Protein AF-A0A150NFI0-F1 (afdb_monomer)

Solvent-accessible surface area (backbone atoms only — not comparable to full-atom values): 6912 Å² total; per-residue (Å²): 137,87,83,83,70,82,80,81,78,63,56,75,45,81,35,67,55,60,69,66,49,45,48,46,46,34,72,56,67,63,37,32,83,74,49,78,54,94,52,36,38,34,26,24,48,96,85,73,50,79,54,38,33,39,33,53,43,55,68,95,82,47,75,85,78,81,77,83,57,93,73,84,75,87,85,81,86,72,89,57,48,66,56,53,53,55,38,55,76,73,47,92,83,72,94,53,83,46,81,57,99,82,40,70,51,110

Organism: Streptococcus mitis (NCBI:txid28037)

Structure (mmCIF, N/CA/C/O backbone):
data_AF-A0A150NFI0-F1
#
_entry.id   AF-A0A150NFI0-F1
#
loop_
_atom_site.group_PDB
_atom_site.id
_atom_site.type_symbol
_atom_site.label_atom_id
_atom_site.label_alt_id
_atom_site.label_comp_id
_atom_site.label_asym_id
_atom_site.label_entity_id
_atom_site.label_seq_id
_atom_site.pdbx_PDB_ins_code
_atom_site.Cartn_x
_atom_site.Cartn_y
_atom_site.Cartn_z
_atom_site.occupancy
_atom_site.B_iso_or_equiv
_atom_site.auth_seq_id
_atom_site.auth_comp_id
_atom_site.auth_asym_id
_atom_site.auth_atom_id
_atom_site.pdbx_PDB_model_num
ATOM 1 N N . MET A 1 1 ? 13.250 -15.610 31.076 1.00 37.28 1 MET A N 1
ATOM 2 C CA . MET A 1 1 ? 13.337 -14.445 30.168 1.00 37.28 1 MET A CA 1
ATOM 3 C C . MET A 1 1 ? 12.131 -14.483 29.250 1.00 37.28 1 MET A C 1
ATOM 5 O O . MET A 1 1 ? 11.966 -15.466 28.545 1.00 37.28 1 MET A O 1
ATOM 9 N N . ASN A 1 2 ? 11.249 -13.489 29.342 1.00 44.25 2 ASN A N 1
ATOM 10 C CA . ASN A 1 2 ? 9.988 -13.454 28.604 1.00 44.25 2 ASN A CA 1
ATOM 11 C C . ASN A 1 2 ? 10.226 -12.717 27.276 1.00 44.25 2 ASN A C 1
ATOM 13 O O . ASN A 1 2 ? 10.366 -11.496 27.268 1.00 44.25 2 ASN A O 1
ATOM 17 N N . VAL A 1 3 ? 10.366 -13.450 26.171 1.00 46.69 3 VAL A N 1
ATOM 18 C CA . VAL A 1 3 ? 10.648 -12.872 24.847 1.00 46.69 3 VAL A CA 1
ATOM 19 C C . VAL A 1 3 ? 9.321 -12.565 24.149 1.00 46.69 3 VAL A C 1
ATOM 21 O O . VAL A 1 3 ? 8.944 -13.221 23.188 1.00 46.69 3 VAL A O 1
ATOM 24 N N . ASN A 1 4 ? 8.599 -11.546 24.624 1.00 52.28 4 ASN A N 1
ATOM 25 C CA . ASN A 1 4 ? 7.555 -10.894 23.825 1.00 52.28 4 ASN A CA 1
ATOM 26 C C . ASN A 1 4 ? 8.219 -9.881 22.879 1.00 52.28 4 ASN A C 1
ATOM 28 O O . ASN A 1 4 ? 8.017 -8.674 22.985 1.00 52.28 4 ASN A O 1
ATOM 32 N N . GLN A 1 5 ? 9.063 -10.365 21.968 1.00 52.31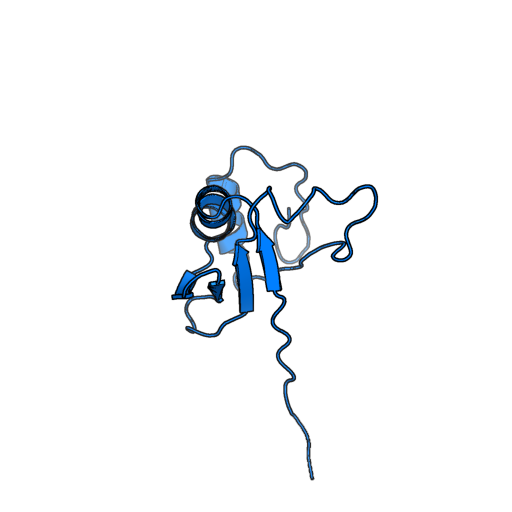 5 GLN A N 1
ATOM 33 C CA . GLN A 1 5 ? 9.496 -9.550 20.839 1.00 52.31 5 GLN A CA 1
ATOM 34 C C . GLN A 1 5 ? 8.396 -9.622 19.785 1.00 52.31 5 GLN A C 1
ATOM 36 O O . GLN A 1 5 ? 8.241 -10.633 19.103 1.00 52.31 5 GLN A O 1
ATOM 41 N N . ILE A 1 6 ? 7.613 -8.551 19.656 1.00 62.28 6 ILE A N 1
ATOM 42 C CA . ILE A 1 6 ? 6.766 -8.363 18.478 1.00 62.28 6 ILE A CA 1
ATOM 43 C C . ILE A 1 6 ? 7.721 -8.237 17.288 1.00 62.28 6 ILE A C 1
ATOM 45 O O . ILE A 1 6 ? 8.292 -7.173 17.049 1.00 62.28 6 ILE A O 1
ATOM 49 N N . VAL A 1 7 ? 7.936 -9.335 16.562 1.00 64.44 7 VAL A N 1
ATOM 50 C CA . VAL A 1 7 ? 8.681 -9.316 15.302 1.00 64.44 7 VAL A CA 1
ATOM 51 C C . VAL A 1 7 ? 7.800 -8.603 14.285 1.00 64.44 7 VAL A C 1
ATOM 53 O O . VAL A 1 7 ? 6.863 -9.176 13.729 1.00 64.44 7 VAL A O 1
ATOM 56 N N . ARG A 1 8 ? 8.063 -7.313 14.075 1.00 84.81 8 ARG A N 1
ATOM 57 C CA . ARG A 1 8 ? 7.435 -6.549 13.000 1.00 84.81 8 ARG A CA 1
ATOM 58 C C . ARG A 1 8 ? 8.089 -6.955 11.685 1.00 84.81 8 ARG A C 1
ATOM 60 O O . ARG A 1 8 ? 9.287 -6.771 11.508 1.00 84.81 8 ARG A O 1
ATOM 67 N N . ILE A 1 9 ? 7.297 -7.502 10.771 1.00 93.69 9 ILE A N 1
ATOM 68 C CA . ILE A 1 9 ? 7.746 -7.853 9.423 1.00 93.69 9 ILE A CA 1
ATOM 69 C C . ILE A 1 9 ? 7.312 -6.731 8.488 1.00 93.69 9 ILE A C 1
ATOM 71 O O . ILE A 1 9 ? 6.117 -6.469 8.359 1.00 93.69 9 ILE A O 1
ATOM 75 N N . ILE A 1 10 ? 8.280 -6.086 7.841 1.00 96.50 10 ILE A N 1
ATOM 76 C CA . ILE A 1 10 ? 8.041 -5.004 6.887 1.00 96.50 10 ILE A CA 1
ATOM 77 C C . ILE A 1 10 ? 8.389 -5.534 5.491 1.00 96.50 10 ILE A C 1
ATOM 79 O O . ILE A 1 10 ? 9.562 -5.790 5.213 1.00 96.50 10 ILE A O 1
ATOM 83 N N . PRO A 1 11 ? 7.399 -5.780 4.614 1.00 97.69 11 PRO A N 1
ATOM 84 C CA . PRO A 1 11 ? 7.670 -6.250 3.264 1.00 97.69 11 PRO A CA 1
ATOM 85 C C . PRO A 1 11 ? 8.189 -5.115 2.373 1.00 97.69 11 PRO A C 1
ATOM 87 O O . PRO A 1 11 ? 7.687 -3.993 2.427 1.00 97.69 11 PRO A O 1
ATOM 90 N N . THR A 1 12 ? 9.125 -5.441 1.480 1.00 98.12 12 THR A N 1
ATOM 91 C CA . THR A 1 12 ? 9.570 -4.548 0.401 1.00 98.12 12 THR A CA 1
ATOM 92 C C . THR A 1 12 ? 9.019 -5.029 -0.936 1.00 98.12 12 THR A C 1
ATOM 94 O O . THR A 1 12 ? 9.253 -6.173 -1.341 1.00 98.12 12 THR A O 1
ATOM 97 N N . LEU A 1 13 ? 8.281 -4.169 -1.640 1.00 97.94 13 LEU A N 1
ATOM 98 C CA . LEU A 1 13 ? 7.706 -4.471 -2.949 1.00 97.94 13 LEU A CA 1
ATOM 99 C C . LEU A 1 13 ? 8.402 -3.661 -4.035 1.00 97.94 13 LEU A C 1
ATOM 101 O O . LEU A 1 13 ? 8.423 -2.435 -3.989 1.00 97.94 13 LEU A O 1
ATOM 105 N N . LYS A 1 14 ? 8.919 -4.352 -5.054 1.00 97.44 14 LYS A N 1
ATOM 106 C CA . LYS A 1 14 ? 9.481 -3.675 -6.222 1.00 97.44 14 LYS A CA 1
ATOM 107 C C . LYS A 1 14 ? 8.373 -3.046 -7.065 1.00 97.44 14 LYS A C 1
ATOM 109 O O . LYS A 1 14 ? 7.411 -3.731 -7.431 1.00 97.44 14 LYS A O 1
ATOM 114 N N . VAL A 1 15 ? 8.543 -1.774 -7.404 1.00 96.75 15 VAL A N 1
ATOM 115 C CA . VAL A 1 15 ? 7.633 -0.983 -8.240 1.00 96.75 15 VAL A CA 1
ATOM 116 C C . VAL A 1 15 ? 8.380 -0.442 -9.456 1.00 96.75 15 VAL A C 1
ATOM 118 O O . VAL A 1 15 ? 9.568 -0.169 -9.382 1.00 96.75 15 VAL A O 1
ATOM 121 N N . ASN A 1 16 ? 7.703 -0.322 -10.599 1.00 94.81 16 ASN A N 1
ATOM 122 C CA . ASN A 1 16 ? 8.330 0.190 -11.827 1.00 94.81 16 ASN A CA 1
ATOM 123 C C . ASN A 1 16 ? 8.193 1.716 -11.945 1.00 94.81 16 ASN A C 1
ATOM 125 O O . ASN A 1 16 ?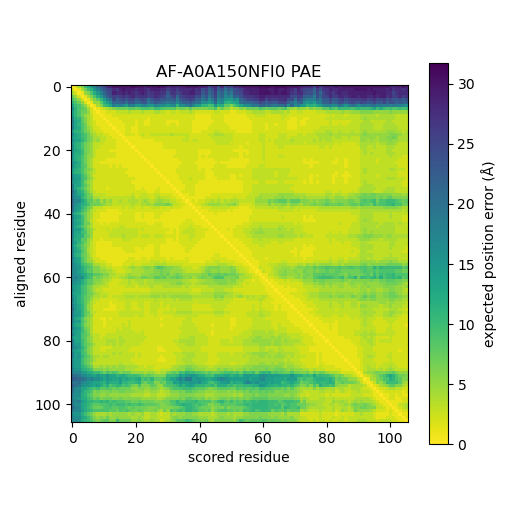 9.163 2.406 -12.210 1.00 94.81 16 ASN A O 1
ATOM 129 N N . ASN A 1 17 ? 6.976 2.236 -11.753 1.00 93.81 17 ASN A N 1
ATOM 130 C CA . ASN A 1 17 ? 6.686 3.666 -11.823 1.00 93.81 17 ASN A CA 1
ATOM 131 C C . ASN A 1 17 ? 6.298 4.155 -10.427 1.00 93.81 17 ASN A C 1
ATOM 133 O O . ASN A 1 17 ? 5.225 3.786 -9.934 1.00 93.81 17 ASN A O 1
ATOM 137 N N . ARG A 1 18 ? 7.166 4.952 -9.796 1.00 93.31 18 ARG A N 1
ATOM 138 C CA . ARG A 1 18 ? 6.933 5.483 -8.448 1.00 93.31 18 ARG A CA 1
ATOM 139 C C . ARG A 1 18 ? 5.618 6.246 -8.344 1.00 93.31 18 ARG A C 1
ATOM 141 O O . ARG A 1 18 ? 4.784 5.877 -7.524 1.00 93.31 18 ARG A O 1
ATOM 148 N N . LYS A 1 19 ? 5.382 7.215 -9.232 1.00 94.88 19 LYS A N 1
ATOM 149 C CA . LYS A 1 19 ? 4.213 8.100 -9.148 1.00 94.88 19 LYS A CA 1
ATOM 150 C C . LYS A 1 19 ? 2.884 7.343 -9.214 1.00 94.88 19 LYS A C 1
ATOM 152 O O . LYS A 1 19 ? 1.982 7.620 -8.432 1.00 94.88 19 LYS A O 1
ATOM 157 N N . LEU A 1 20 ? 2.778 6.336 -10.084 1.00 95.69 20 LEU A N 1
ATOM 158 C CA . LEU A 1 20 ? 1.581 5.486 -10.148 1.00 95.69 20 LEU A CA 1
ATOM 159 C C . LEU A 1 20 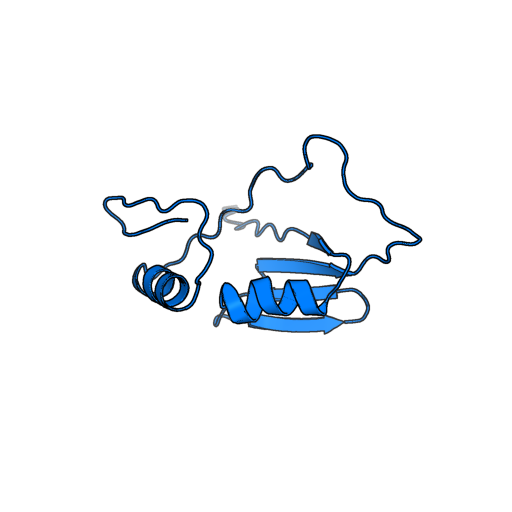? 1.343 4.712 -8.844 1.00 95.69 20 LEU A C 1
ATOM 161 O O . LEU A 1 20 ? 0.198 4.510 -8.446 1.00 95.69 20 LEU A O 1
ATOM 165 N N . ASN A 1 21 ? 2.411 4.266 -8.178 1.00 96.44 21 ASN A N 1
ATOM 166 C CA . ASN A 1 21 ? 2.287 3.530 -6.923 1.00 96.44 21 ASN A CA 1
ATOM 167 C C . ASN A 1 21 ? 2.035 4.466 -5.735 1.00 96.44 21 ASN A C 1
ATOM 169 O O . ASN A 1 21 ? 1.281 4.091 -4.847 1.00 96.44 21 ASN A O 1
ATOM 173 N N . GLU A 1 22 ? 2.572 5.684 -5.729 1.00 96.12 22 GLU A N 1
ATOM 174 C CA . GLU A 1 22 ? 2.208 6.714 -4.747 1.00 96.12 22 GLU A CA 1
ATOM 175 C C . GLU A 1 22 ? 0.725 7.060 -4.822 1.00 96.12 22 GLU A C 1
ATOM 177 O O . GLU A 1 22 ? 0.037 7.008 -3.807 1.00 96.12 22 GLU A O 1
ATOM 182 N N . THR A 1 23 ? 0.199 7.322 -6.021 1.00 96.25 23 THR A N 1
ATOM 183 C CA . THR A 1 23 ? -1.240 7.555 -6.207 1.00 96.25 23 THR A CA 1
ATOM 184 C C . THR A 1 23 ? -2.069 6.373 -5.696 1.00 96.25 23 THR A C 1
ATOM 186 O O . THR A 1 23 ? -3.093 6.558 -5.042 1.00 96.25 23 THR A O 1
ATOM 189 N N . PHE A 1 24 ? -1.611 5.137 -5.900 1.00 95.56 24 PHE A N 1
ATOM 190 C CA . PHE A 1 24 ? -2.307 3.974 -5.355 1.00 95.56 24 PHE A CA 1
ATOM 191 C C . PHE A 1 24 ? -2.214 3.881 -3.819 1.00 95.56 24 PHE A C 1
ATOM 193 O O . PHE A 1 24 ? -3.233 3.849 -3.137 1.00 95.56 24 PHE A O 1
ATOM 200 N N . TYR A 1 25 ? -1.017 3.842 -3.236 1.00 97.31 25 TYR A N 1
ATOM 201 C CA . TYR A 1 25 ? -0.871 3.582 -1.800 1.00 97.31 25 TYR A CA 1
ATOM 202 C C . TYR A 1 25 ? -1.205 4.795 -0.923 1.00 97.31 25 TYR A C 1
ATOM 204 O O . TYR A 1 25 ? -1.771 4.620 0.153 1.00 97.31 25 TYR A O 1
ATOM 212 N N . ILE A 1 26 ? -0.885 6.011 -1.365 1.00 96.81 26 ILE A N 1
ATOM 213 C CA . ILE A 1 26 ? -1.074 7.243 -0.589 1.00 96.81 26 ILE A CA 1
ATOM 214 C C . ILE A 1 26 ? -2.441 7.851 -0.899 1.00 96.81 26 ILE A C 1
ATOM 216 O O .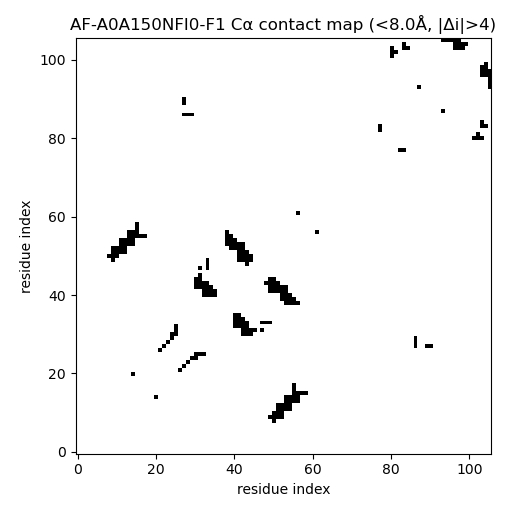 ILE A 1 26 ? -3.260 8.003 0.001 1.00 96.81 26 ILE A O 1
ATOM 220 N N . GLU A 1 27 ? -2.710 8.176 -2.167 1.00 95.25 27 GLU A N 1
ATOM 221 C CA . GLU A 1 27 ? -3.925 8.920 -2.534 1.00 95.25 27 GLU A CA 1
ATOM 222 C C . GLU A 1 27 ? -5.175 8.021 -2.501 1.00 95.25 27 GLU A C 1
ATOM 224 O O . GLU A 1 27 ? -6.219 8.449 -2.011 1.00 95.25 27 GLU A O 1
ATOM 229 N N . THR A 1 28 ? -5.070 6.765 -2.958 1.00 93.88 28 THR A N 1
ATOM 230 C CA . THR A 1 28 ? -6.210 5.826 -2.995 1.00 93.88 28 THR A CA 1
ATOM 231 C C . THR A 1 28 ? -6.385 5.082 -1.669 1.00 93.88 28 THR A C 1
ATOM 233 O O . THR A 1 28 ? -7.484 5.056 -1.123 1.00 93.88 28 THR A O 1
ATOM 236 N N . LEU A 1 29 ? -5.321 4.474 -1.127 1.00 95.19 29 LEU A N 1
ATOM 237 C CA . LEU A 1 29 ? -5.407 3.657 0.096 1.00 95.19 29 LEU A CA 1
ATOM 238 C C . LEU A 1 29 ? -5.175 4.433 1.403 1.00 95.19 29 LEU A C 1
ATOM 240 O O . LEU A 1 29 ? -5.367 3.866 2.476 1.00 95.19 29 LEU A O 1
ATOM 244 N N . GLY A 1 30 ? -4.765 5.702 1.341 1.00 96.25 30 GLY A N 1
ATOM 245 C CA . GLY A 1 30 ? -4.601 6.549 2.525 1.00 96.25 30 GLY A CA 1
ATOM 246 C C . GLY A 1 30 ? -3.358 6.259 3.375 1.00 96.25 30 GLY A C 1
ATOM 247 O O . GLY A 1 30 ? -3.309 6.682 4.532 1.00 96.25 30 GLY A O 1
ATOM 248 N N . MET A 1 31 ? -2.352 5.545 2.853 1.00 97.94 31 MET A N 1
ATOM 249 C CA . MET A 1 31 ? -1.082 5.357 3.567 1.00 97.94 31 MET A CA 1
ATOM 250 C C . MET A 1 31 ? -0.299 6.669 3.662 1.00 97.94 31 MET A C 1
ATOM 252 O O . MET A 1 31 ? -0.415 7.555 2.819 1.00 97.94 31 MET A O 1
ATOM 256 N N . LYS A 1 32 ? 0.556 6.777 4.679 1.00 98.31 32 LYS A N 1
ATOM 257 C CA . LYS A 1 32 ? 1.418 7.942 4.889 1.00 98.31 32 LYS A CA 1
ATOM 258 C C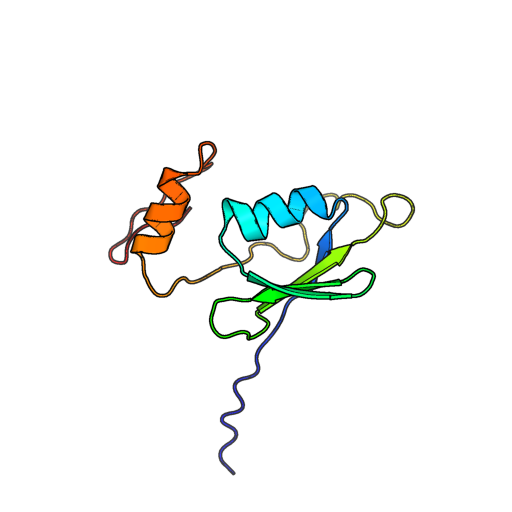 . LYS A 1 32 ? 2.828 7.666 4.375 1.00 98.31 32 LYS A C 1
ATOM 260 O O . LYS A 1 32 ? 3.440 6.684 4.791 1.00 98.31 32 LYS A O 1
ATOM 265 N N . ALA A 1 33 ? 3.358 8.554 3.534 1.00 98.00 33 ALA A N 1
ATOM 266 C CA . ALA A 1 33 ? 4.787 8.590 3.232 1.00 98.00 33 ALA A CA 1
ATOM 267 C C . ALA A 1 33 ? 5.565 9.048 4.473 1.00 98.00 33 ALA A C 1
ATOM 2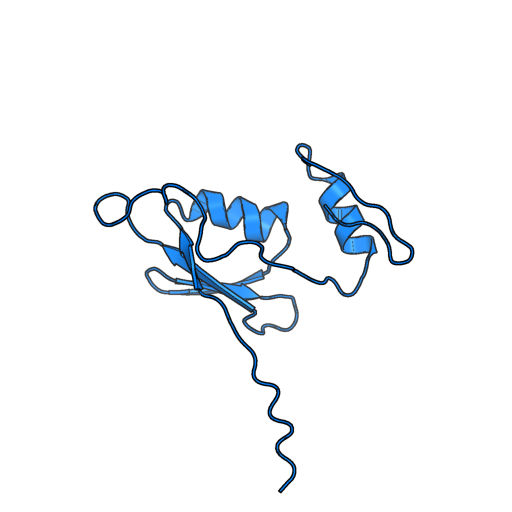69 O O . ALA A 1 33 ? 5.270 10.102 5.040 1.00 98.00 33 ALA A O 1
ATOM 270 N N . LEU A 1 34 ? 6.522 8.232 4.914 1.00 98.06 34 LEU A N 1
ATOM 271 C CA . LEU A 1 34 ? 7.333 8.495 6.105 1.00 98.06 34 LEU A CA 1
ATOM 272 C C . LEU A 1 34 ? 8.722 9.016 5.747 1.00 98.06 34 LEU A C 1
ATOM 274 O O . LEU A 1 34 ? 9.206 9.959 6.366 1.00 98.06 34 LEU A O 1
ATOM 278 N N . LEU A 1 35 ? 9.351 8.387 4.757 1.00 96.94 35 LEU A N 1
ATOM 279 C CA . LEU A 1 35 ? 10.690 8.711 4.285 1.00 96.94 35 LEU A CA 1
ATOM 280 C C . LEU A 1 35 ? 10.800 8.348 2.807 1.00 96.94 35 LEU A C 1
ATOM 282 O O . LEU A 1 35 ? 10.308 7.301 2.383 1.00 96.94 35 LEU A O 1
ATOM 286 N N . GLU A 1 36 ? 11.490 9.188 2.049 1.00 94.44 36 GLU A N 1
ATOM 287 C CA . GLU A 1 36 ? 11.859 8.912 0.669 1.00 94.44 36 GLU A CA 1
ATOM 288 C C . GLU A 1 36 ? 13.379 9.007 0.532 1.00 94.44 36 GLU A C 1
ATOM 290 O O . GLU A 1 36 ? 13.971 10.050 0.806 1.00 94.44 36 GLU A O 1
ATOM 295 N N . GLU A 1 37 ? 14.019 7.907 0.131 1.00 94.06 37 GLU A N 1
ATOM 296 C CA . GLU A 1 37 ? 15.472 7.836 -0.010 1.00 94.06 37 GLU A CA 1
ATOM 297 C C . GLU A 1 37 ? 15.862 6.998 -1.230 1.00 94.06 37 GLU A C 1
ATOM 299 O O . GLU A 1 37 ? 15.669 5.782 -1.274 1.00 94.06 37 GLU A O 1
ATOM 304 N N . SER A 1 38 ? 16.479 7.640 -2.226 1.00 93.56 38 SER A N 1
ATOM 305 C CA . SER A 1 38 ? 16.932 6.983 -3.459 1.00 93.56 38 SER A CA 1
ATOM 306 C C . SER A 1 38 ? 15.809 6.160 -4.116 1.00 93.56 38 SER A C 1
ATOM 308 O O . SER A 1 38 ? 14.797 6.713 -4.540 1.00 93.56 38 SER A O 1
ATOM 310 N N . ALA A 1 39 ? 15.957 4.836 -4.206 1.00 95.06 39 ALA A N 1
ATOM 311 C CA . ALA A 1 39 ? 14.953 3.939 -4.774 1.00 95.06 39 ALA A CA 1
ATOM 312 C C . ALA A 1 39 ? 13.808 3.604 -3.802 1.00 95.06 39 ALA A C 1
ATOM 314 O O . ALA A 1 39 ? 12.838 2.980 -4.216 1.00 95.06 39 ALA A O 1
ATOM 315 N N . PHE A 1 40 ? 13.907 3.971 -2.526 1.00 97.75 40 PHE A N 1
ATOM 316 C CA . PHE A 1 40 ? 12.993 3.513 -1.488 1.00 97.75 40 PHE A CA 1
ATOM 317 C C . PHE A 1 40 ? 11.980 4.589 -1.098 1.00 97.75 40 PHE A C 1
ATOM 319 O O . PHE A 1 40 ? 12.327 5.753 -0.898 1.00 97.75 40 PHE A O 1
ATOM 326 N N . LEU A 1 41 ? 1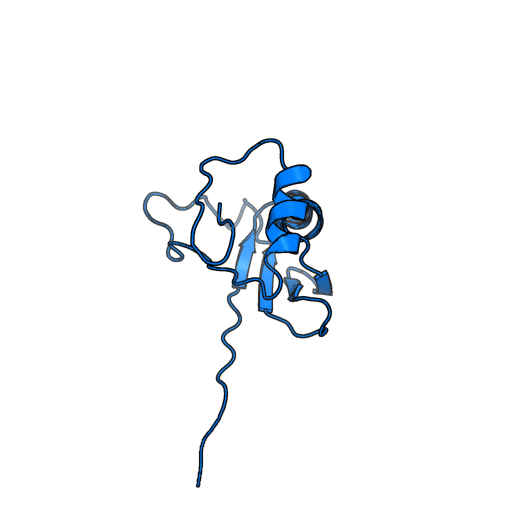0.729 4.163 -0.944 1.00 98.31 41 LEU A N 1
ATOM 327 C CA . LEU A 1 41 ? 9.654 4.928 -0.325 1.00 98.31 41 LEU A CA 1
ATOM 328 C C . LEU A 1 41 ? 9.114 4.129 0.863 1.00 98.31 41 LEU A C 1
ATOM 330 O O . LEU A 1 41 ? 8.543 3.047 0.693 1.00 98.31 41 LEU A O 1
ATOM 334 N N . SER A 1 42 ? 9.313 4.670 2.061 1.00 98.38 42 SER A N 1
ATOM 335 C CA . SER A 1 42 ? 8.808 4.125 3.317 1.00 98.38 42 SER A CA 1
ATOM 336 C C . SER A 1 42 ? 7.365 4.572 3.538 1.00 98.38 42 SER A C 1
ATOM 338 O O . SER A 1 42 ? 7.058 5.769 3.522 1.00 98.38 42 SER A O 1
ATOM 340 N N . LEU A 1 43 ? 6.475 3.603 3.745 1.00 98.62 43 LEU A N 1
ATOM 341 C CA . LEU A 1 43 ? 5.047 3.806 3.954 1.00 98.62 43 LEU A CA 1
ATOM 342 C C . LEU A 1 43 ? 4.620 3.283 5.327 1.00 98.62 43 LEU A C 1
ATOM 344 O O . LEU A 1 43 ? 5.007 2.195 5.770 1.00 98.62 43 LEU A O 1
ATOM 348 N N . GLY A 1 44 ? 3.750 4.044 5.980 1.00 97.88 44 GLY A N 1
ATOM 349 C CA . GLY A 1 44 ? 3.144 3.686 7.254 1.00 97.88 44 GLY A CA 1
ATOM 350 C C . GLY A 1 44 ? 1.783 4.338 7.440 1.00 97.8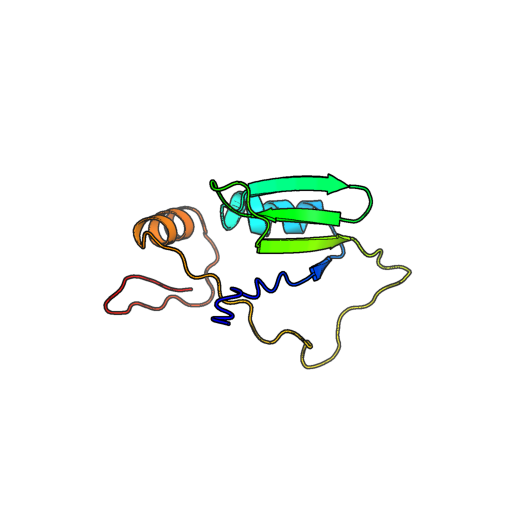8 44 GLY A C 1
ATOM 351 O O . GLY A 1 44 ? 1.036 4.554 6.485 1.00 97.88 44 GLY A O 1
ATOM 352 N N . ASP A 1 45 ? 1.459 4.643 8.688 1.00 96.81 45 ASP A N 1
ATOM 353 C CA . ASP A 1 45 ? 0.217 5.305 9.082 1.00 96.81 45 ASP A CA 1
ATOM 354 C C . ASP A 1 45 ? 0.499 6.532 9.967 1.00 96.81 45 ASP A C 1
ATOM 356 O O . ASP A 1 45 ? 1.628 7.026 10.051 1.00 96.81 45 ASP A O 1
ATOM 360 N N . GLN A 1 46 ? -0.530 7.040 10.647 1.00 95.50 46 GLN A N 1
ATOM 361 C CA . GLN A 1 46 ? -0.408 8.221 11.504 1.00 95.50 46 GLN A CA 1
ATOM 362 C C . GLN A 1 46 ? 0.484 8.013 12.738 1.00 95.50 46 GLN A C 1
ATOM 364 O O . GLN A 1 46 ? 0.899 8.999 13.340 1.00 95.50 46 GLN A O 1
ATOM 369 N N . THR A 1 47 ? 0.845 6.771 13.085 1.00 95.69 47 THR A N 1
ATOM 370 C CA . THR A 1 47 ? 1.791 6.483 14.179 1.00 95.69 47 THR A CA 1
ATOM 371 C C . THR A 1 47 ? 3.243 6.794 13.811 1.00 95.69 47 THR A C 1
ATOM 373 O O . THR A 1 47 ? 4.101 6.821 14.689 1.00 95.69 47 THR A O 1
ATOM 376 N N . GLY A 1 48 ? 3.540 7.015 12.523 1.00 94.88 48 GLY A N 1
ATOM 377 C CA . GLY A 1 48 ? 4.904 7.248 12.038 1.00 94.88 48 GLY A CA 1
ATOM 378 C C . GLY A 1 48 ? 5.763 5.983 11.958 1.00 94.88 48 GLY A C 1
ATOM 379 O O . GLY A 1 48 ? 6.965 6.067 11.727 1.00 94.88 48 GLY A O 1
ATOM 380 N N . LEU A 1 49 ? 5.165 4.807 12.159 1.00 95.69 49 LEU A N 1
ATOM 381 C CA . LEU A 1 49 ? 5.853 3.524 12.097 1.00 95.69 49 LEU A CA 1
ATOM 382 C C . LEU A 1 49 ? 5.784 2.938 10.684 1.00 95.69 49 LEU A C 1
ATOM 384 O O . LEU A 1 49 ? 4.701 2.811 10.115 1.00 95.69 49 LEU A O 1
ATOM 388 N N . GLU A 1 50 ? 6.932 2.519 10.152 1.00 97.12 50 GLU A N 1
ATOM 389 C CA . GLU A 1 50 ? 7.017 1.849 8.851 1.00 97.12 50 GLU A CA 1
ATOM 390 C C . GLU A 1 50 ? 6.287 0.494 8.867 1.00 97.12 50 GLU A C 1
ATOM 392 O O . GLU A 1 50 ? 6.431 -0.311 9.799 1.00 97.12 50 GLU A O 1
ATOM 397 N N . LYS A 1 51 ? 5.482 0.263 7.822 1.00 97.44 51 LYS A N 1
ATOM 398 C CA . LYS A 1 51 ? 4.658 -0.940 7.623 1.00 97.44 51 LYS A CA 1
ATOM 399 C C . LYS A 1 51 ? 4.809 -1.558 6.230 1.00 97.44 51 LYS A C 1
ATOM 401 O O . LYS A 1 51 ? 4.496 -2.735 6.067 1.00 97.44 51 LYS A O 1
ATOM 406 N N . LEU A 1 52 ? 5.277 -0.796 5.242 1.00 98.25 52 LEU A N 1
ATOM 407 C CA . LEU A 1 52 ? 5.509 -1.235 3.866 1.00 98.25 52 LEU A CA 1
ATOM 408 C C . LEU A 1 52 ? 6.637 -0.396 3.257 1.00 98.25 52 LEU A C 1
ATOM 410 O O . LEU A 1 52 ? 6.683 0.809 3.472 1.00 98.25 52 LEU A O 1
ATOM 414 N N . VAL A 1 53 ? 7.503 -1.010 2.455 1.00 98.31 53 VAL A N 1
ATOM 415 C CA . VAL A 1 53 ? 8.500 -0.282 1.657 1.00 98.31 53 VAL A CA 1
ATOM 416 C C . VAL A 1 53 ? 8.254 -0.550 0.179 1.00 98.31 53 VAL A C 1
ATOM 418 O O . VAL A 1 53 ? 8.060 -1.698 -0.230 1.00 98.31 53 VAL A O 1
ATOM 421 N N . LEU A 1 54 ? 8.285 0.497 -0.639 1.00 98.38 54 LEU A N 1
ATOM 422 C CA . LEU A 1 54 ? 8.341 0.370 -2.092 1.00 98.38 54 LEU A CA 1
ATOM 423 C C . LEU A 1 54 ? 9.773 0.606 -2.562 1.00 98.38 54 LEU A C 1
ATOM 425 O O . LEU A 1 54 ? 10.397 1.578 -2.156 1.00 98.38 54 LEU A O 1
ATOM 429 N N . GLU A 1 55 ? 10.285 -0.279 -3.412 1.00 97.94 55 GLU A N 1
ATOM 430 C CA . GLU A 1 55 ? 11.601 -0.145 -4.044 1.00 97.94 55 GLU A CA 1
ATOM 431 C C . GLU A 1 55 ? 11.406 0.071 -5.547 1.00 97.94 55 GLU A C 1
ATOM 433 O O . GLU A 1 55 ? 10.973 -0.830 -6.269 1.00 97.94 55 GLU A O 1
ATOM 438 N N . GLU A 1 56 ? 11.709 1.261 -6.040 1.00 96.69 56 GLU A N 1
ATOM 439 C CA . GLU A 1 56 ? 11.672 1.562 -7.460 1.00 96.69 56 GLU A CA 1
ATOM 440 C C . GLU A 1 56 ? 12.778 0.809 -8.202 1.00 96.69 56 GLU A C 1
ATOM 442 O O . GLU A 1 56 ? 13.967 0.928 -7.905 1.00 96.69 56 GLU A O 1
ATOM 447 N N . ALA A 1 57 ? 12.376 0.014 -9.189 1.00 94.94 57 ALA A N 1
ATOM 448 C CA . ALA A 1 57 ? 13.271 -0.812 -9.971 1.00 94.94 57 ALA A CA 1
ATOM 449 C C . ALA A 1 57 ? 13.005 -0.587 -11.470 1.00 94.94 57 ALA A C 1
ATOM 451 O O . ALA A 1 57 ? 11.912 -0.896 -11.951 1.00 94.94 57 ALA A O 1
ATOM 452 N N . PRO A 1 58 ? 13.991 -0.075 -12.231 1.00 89.81 58 PRO A N 1
ATOM 453 C CA . PRO A 1 58 ? 13.775 0.348 -13.608 1.00 89.81 58 PRO A CA 1
ATOM 454 C C . PRO A 1 58 ? 13.498 -0.840 -14.536 1.00 89.81 58 PRO A C 1
ATOM 456 O O . PRO A 1 58 ? 14.039 -1.939 -14.360 1.00 89.81 58 PRO A O 1
ATOM 459 N N . SER A 1 59 ? 12.704 -0.603 -15.580 1.00 92.25 59 SER A N 1
ATOM 460 C CA . SER A 1 59 ? 12.304 -1.614 -16.572 1.00 92.25 59 SER A CA 1
ATOM 461 C C . SER A 1 59 ? 13.475 -2.238 -17.339 1.00 92.25 59 SER A C 1
ATOM 463 O O . SER A 1 59 ? 13.407 -3.395 -17.729 1.00 92.25 59 SER A O 1
ATOM 465 N N . MET A 1 60 ? 14.595 -1.528 -17.505 1.00 93.06 60 MET A N 1
ATOM 466 C CA . MET A 1 60 ? 15.802 -2.096 -18.128 1.00 93.06 60 MET A CA 1
ATOM 467 C C . MET A 1 60 ? 16.480 -3.193 -17.286 1.00 93.06 60 MET A C 1
ATOM 469 O O . MET A 1 60 ? 17.301 -3.941 -17.806 1.00 93.06 60 MET A O 1
ATOM 473 N N . ARG A 1 61 ? 16.160 -3.290 -15.985 1.00 91.12 61 ARG A N 1
ATOM 474 C CA . ARG A 1 61 ? 16.716 -4.290 -15.050 1.00 91.12 61 ARG A CA 1
ATOM 475 C C . ARG A 1 61 ? 15.655 -5.222 -14.465 1.00 91.12 61 ARG A C 1
ATOM 477 O O . ARG A 1 61 ? 15.991 -6.126 -13.703 1.00 91.12 61 ARG A O 1
ATOM 484 N N . THR A 1 62 ? 14.381 -5.005 -14.783 1.00 94.69 62 THR A N 1
ATOM 485 C CA . THR A 1 62 ? 13.265 -5.772 -14.228 1.00 94.69 62 THR A CA 1
ATOM 486 C C . THR A 1 62 ? 12.246 -6.124 -15.296 1.00 94.69 62 THR A C 1
ATOM 488 O O . THR A 1 62 ? 12.143 -5.484 -16.332 1.00 94.69 62 THR A O 1
ATOM 491 N N . ARG A 1 63 ? 11.467 -7.171 -15.043 1.00 94.75 63 ARG A N 1
ATOM 492 C CA . ARG A 1 63 ? 10.381 -7.588 -15.928 1.00 94.75 63 ARG A CA 1
ATOM 493 C C . ARG A 1 63 ? 9.132 -7.880 -15.124 1.00 94.75 63 ARG A C 1
ATOM 495 O O . ARG A 1 63 ? 9.204 -8.167 -13.926 1.00 94.75 63 ARG A O 1
ATOM 502 N N . LYS A 1 64 ? 7.991 -7.874 -15.808 1.00 95.88 64 LYS A N 1
ATOM 503 C CA . LYS A 1 64 ? 6.748 -8.389 -15.241 1.00 95.88 64 LYS A CA 1
ATOM 504 C C . LYS A 1 64 ? 6.937 -9.863 -14.859 1.00 95.88 64 LYS A C 1
ATOM 506 O O . LYS A 1 64 ? 7.634 -10.623 -15.537 1.00 95.88 64 LYS A O 1
ATOM 511 N N . VAL A 1 65 ? 6.354 -10.246 -13.726 1.00 96.81 65 VAL A N 1
ATOM 512 C CA . VAL A 1 65 ? 6.303 -11.651 -13.318 1.00 96.81 65 VAL A CA 1
ATOM 513 C C . VAL A 1 65 ? 5.367 -12.392 -14.267 1.00 96.81 65 VAL A C 1
ATOM 515 O O . VAL A 1 65 ? 4.227 -11.971 -14.447 1.00 96.81 65 VAL A O 1
ATOM 518 N N . GLU A 1 66 ? 5.849 -13.504 -14.812 1.00 97.62 66 GLU A N 1
ATOM 519 C CA . GLU A 1 66 ? 5.046 -14.448 -15.586 1.00 97.62 66 GLU A CA 1
ATOM 520 C C . GLU A 1 66 ? 4.551 -15.554 -14.649 1.00 97.62 66 GLU A C 1
ATOM 522 O O . GLU A 1 66 ? 5.347 -16.169 -13.934 1.00 97.62 66 GLU A O 1
ATOM 527 N N . GLY A 1 67 ? 3.237 -15.779 -14.608 1.00 97.19 67 GLY A N 1
ATOM 528 C CA . GLY A 1 67 ? 2.603 -16.691 -13.653 1.00 97.19 67 GLY A CA 1
ATOM 529 C C . GLY A 1 67 ? 2.357 -16.070 -12.270 1.00 97.19 67 GLY A C 1
ATOM 530 O O . GLY A 1 67 ? 2.073 -14.878 -12.135 1.00 97.19 67 GLY A O 1
ATOM 531 N N . ARG A 1 68 ? 2.403 -16.894 -11.215 1.00 96.62 68 ARG A N 1
ATOM 532 C CA . ARG A 1 68 ? 2.088 -16.458 -9.842 1.00 96.62 68 ARG A CA 1
ATOM 533 C C . ARG A 1 68 ? 3.206 -15.581 -9.271 1.00 96.62 68 ARG A C 1
ATOM 535 O O . ARG A 1 68 ? 4.370 -15.974 -9.254 1.00 96.62 68 ARG A O 1
ATOM 542 N N . LYS A 1 69 ? 2.843 -14.412 -8.734 1.00 97.19 69 LYS A N 1
ATOM 543 C CA . LYS A 1 69 ? 3.761 -13.585 -7.934 1.00 97.19 69 LYS A CA 1
ATOM 544 C C . LYS A 1 69 ? 4.132 -14.312 -6.639 1.00 97.19 69 LYS A C 1
ATOM 546 O O . LYS A 1 69 ? 3.322 -15.050 -6.087 1.00 97.19 69 LYS A O 1
ATOM 551 N N . LYS A 1 70 ? 5.338 -14.038 -6.125 1.00 97.06 70 LYS A N 1
ATOM 552 C CA . LYS A 1 70 ? 5.773 -14.512 -4.796 1.00 97.06 70 LYS A CA 1
ATOM 553 C C . LYS A 1 70 ? 4.822 -14.034 -3.692 1.00 97.06 70 LYS A C 1
ATOM 555 O O . LYS A 1 70 ? 4.460 -14.803 -2.813 1.00 97.06 70 LYS A O 1
ATOM 560 N N . LEU A 1 71 ? 4.391 -12.774 -3.772 1.00 97.12 71 LEU A N 1
ATOM 561 C CA . LEU A 1 71 ? 3.330 -12.231 -2.932 1.00 97.12 71 LEU A CA 1
ATOM 562 C C . LEU A 1 71 ? 1.969 -12.535 -3.567 1.00 97.12 71 LEU A C 1
ATOM 564 O O . LEU A 1 71 ? 1.644 -11.968 -4.610 1.00 97.12 71 LEU A O 1
ATOM 568 N N . ALA A 1 72 ? 1.178 -13.396 -2.926 1.00 96.19 72 ALA A N 1
ATOM 569 C CA . ALA A 1 72 ? -0.175 -13.719 -3.380 1.00 96.19 72 ALA A CA 1
ATOM 570 C C . ALA A 1 72 ? -1.185 -12.609 -3.043 1.00 96.19 72 ALA A C 1
ATOM 572 O O . ALA A 1 72 ? -1.998 -12.234 -3.886 1.00 96.19 72 ALA A O 1
ATOM 573 N N . ARG A 1 73 ? -1.134 -12.080 -1.814 1.00 94.56 73 ARG A N 1
ATOM 574 C CA . ARG A 1 73 ? -1.997 -10.994 -1.334 1.00 94.56 73 ARG A CA 1
ATOM 575 C C . ARG A 1 73 ? -1.307 -10.247 -0.195 1.00 94.56 73 ARG A C 1
ATOM 577 O O . ARG A 1 73 ? -0.722 -10.890 0.672 1.00 94.56 73 ARG A O 1
ATOM 584 N N . LEU A 1 74 ? -1.400 -8.919 -0.193 1.00 95.75 74 LEU A N 1
ATOM 585 C CA . LEU A 1 74 ? -1.082 -8.092 0.972 1.00 95.75 74 LEU A CA 1
ATOM 586 C C . LEU A 1 74 ? -2.391 -7.805 1.708 1.00 95.75 74 LEU A C 1
ATOM 588 O O . LEU A 1 74 ? -3.342 -7.341 1.086 1.00 95.75 74 LEU A O 1
ATOM 592 N N . ILE A 1 75 ? -2.461 -8.121 3.000 1.00 95.25 75 ILE A N 1
ATOM 593 C CA . ILE A 1 75 ? -3.660 -7.895 3.814 1.00 95.25 75 ILE A CA 1
ATOM 594 C C . ILE A 1 75 ? -3.392 -6.695 4.716 1.00 95.25 75 ILE A C 1
ATOM 596 O O . ILE A 1 75 ? -2.501 -6.749 5.561 1.00 95.25 75 ILE A O 1
ATOM 600 N N . VAL A 1 76 ? -4.175 -5.632 4.542 1.00 95.38 76 VAL A N 1
ATOM 601 C CA . VAL A 1 76 ? -4.122 -4.430 5.379 1.00 95.38 76 VAL A CA 1
ATOM 602 C C . VAL A 1 76 ? -5.355 -4.429 6.273 1.00 95.38 76 VAL A C 1
ATOM 604 O O . VAL A 1 76 ? -6.476 -4.273 5.797 1.00 95.38 76 VAL A O 1
ATOM 607 N N . LYS A 1 77 ? -5.154 -4.653 7.573 1.00 94.69 77 LYS A N 1
ATOM 608 C CA . LYS A 1 77 ? -6.228 -4.568 8.564 1.00 94.69 77 LYS A CA 1
ATOM 609 C C . LYS A 1 77 ? -6.296 -3.139 9.092 1.00 94.69 77 LYS A C 1
ATOM 611 O O . LYS A 1 77 ? -5.370 -2.701 9.770 1.00 94.69 77 LYS A O 1
ATOM 616 N N . VAL A 1 78 ? -7.391 -2.456 8.788 1.00 95.00 78 VAL A N 1
ATOM 617 C CA . VAL A 1 78 ? -7.691 -1.117 9.305 1.00 95.00 78 VAL A CA 1
ATOM 618 C C . VAL A 1 78 ? -8.394 -1.246 10.656 1.00 95.00 78 VAL A C 1
ATOM 620 O O . VAL A 1 78 ? -9.174 -2.178 10.863 1.00 95.00 78 VAL A O 1
ATOM 623 N N . GLU A 1 79 ? -8.074 -0.355 11.591 1.00 94.25 79 GLU A N 1
ATOM 624 C CA . GLU A 1 79 ? -8.651 -0.372 12.939 1.00 94.25 79 GLU A CA 1
ATOM 625 C C . GLU A 1 79 ? -10.090 0.151 12.944 1.00 94.25 79 GLU A C 1
ATOM 627 O O . GLU A 1 79 ? -10.973 -0.506 13.491 1.00 94.25 79 GLU A O 1
ATOM 632 N N . ASN A 1 80 ? -10.335 1.287 12.285 1.00 94.94 80 ASN A N 1
ATOM 633 C CA . ASN A 1 80 ? -11.659 1.880 12.152 1.00 94.94 80 ASN A CA 1
ATOM 634 C C . ASN A 1 80 ? -12.331 1.455 10.828 1.00 94.94 80 ASN A C 1
ATOM 636 O O . ASN A 1 80 ? -11.886 1.878 9.758 1.00 94.94 80 ASN A O 1
ATOM 640 N N . PRO A 1 81 ? -13.433 0.682 10.855 1.00 93.88 81 PRO A N 1
ATOM 641 C CA . PRO A 1 81 ? -14.126 0.252 9.638 1.00 93.88 81 PRO A CA 1
ATOM 642 C C . PRO A 1 81 ? -14.655 1.405 8.773 1.00 93.88 81 PRO A C 1
ATOM 644 O O . PRO A 1 81 ? -14.757 1.251 7.557 1.00 93.88 81 PRO A O 1
ATOM 647 N N . LEU A 1 82 ? -14.951 2.568 9.367 1.00 95.00 82 LEU A N 1
ATOM 648 C CA . LEU A 1 82 ? -15.445 3.738 8.631 1.00 95.00 82 LEU A CA 1
ATOM 649 C C . LEU A 1 82 ? -14.397 4.315 7.670 1.00 95.00 82 LEU A C 1
ATOM 651 O O . LEU A 1 82 ? -14.753 4.928 6.668 1.00 95.00 82 LEU A O 1
ATOM 655 N N . GLU A 1 83 ? -13.105 4.098 7.928 1.00 95.38 83 GLU A N 1
ATOM 656 C CA . GLU A 1 83 ? -12.046 4.512 7.001 1.00 95.38 83 GLU A CA 1
ATOM 657 C C . GLU A 1 83 ? -12.101 3.707 5.698 1.00 95.38 83 GLU A C 1
ATOM 659 O O . GLU A 1 83 ? -11.870 4.260 4.624 1.00 95.38 83 GLU A O 1
ATOM 664 N N . ILE A 1 84 ? -12.494 2.428 5.768 1.00 94.81 84 ILE A N 1
ATOM 665 C CA . ILE A 1 84 ? -12.716 1.598 4.578 1.00 94.81 84 ILE A CA 1
ATOM 666 C C . ILE A 1 84 ? -13.883 2.165 3.765 1.00 94.81 84 ILE A C 1
ATOM 668 O O . ILE A 1 84 ? -13.772 2.286 2.550 1.00 94.81 84 ILE A O 1
ATOM 672 N N . GLU A 1 85 ? -14.975 2.573 4.415 1.00 92.75 85 GLU A N 1
ATOM 673 C CA . GLU A 1 85 ? -16.100 3.236 3.739 1.00 92.75 85 GLU A CA 1
ATOM 674 C C . GLU A 1 85 ? -15.681 4.566 3.101 1.00 92.75 85 GLU A C 1
ATOM 676 O O . GLU A 1 85 ? -16.051 4.856 1.962 1.00 92.75 85 GLU A O 1
ATOM 681 N N . GLY A 1 86 ? -14.840 5.339 3.793 1.00 94.12 86 GLY A N 1
ATOM 682 C CA . GLY A 1 86 ? -14.236 6.559 3.266 1.00 94.12 86 GLY A CA 1
ATOM 683 C C . GLY A 1 86 ? -13.441 6.314 1.981 1.00 94.12 86 GLY A C 1
ATOM 684 O O . GLY A 1 86 ? -13.617 7.051 1.010 1.00 94.12 86 GLY A O 1
ATOM 685 N N . ILE A 1 87 ? -12.619 5.262 1.943 1.00 94.19 87 ILE A N 1
ATOM 686 C CA . ILE A 1 87 ? -11.867 4.866 0.741 1.00 94.19 87 ILE A CA 1
ATOM 687 C C . ILE A 1 87 ? -12.821 4.419 -0.374 1.00 94.19 87 ILE A C 1
ATOM 689 O O . ILE A 1 87 ? -12.698 4.878 -1.512 1.00 94.19 87 ILE A O 1
ATOM 693 N N . LEU A 1 88 ? -13.806 3.576 -0.051 1.00 92.44 88 LEU A N 1
ATOM 694 C CA . LEU A 1 88 ? -14.798 3.084 -1.011 1.00 92.44 88 LEU A CA 1
ATOM 695 C C . LEU A 1 88 ? -15.597 4.231 -1.650 1.00 92.44 88 LEU A C 1
ATOM 697 O O . LEU A 1 88 ? -15.850 4.193 -2.847 1.00 92.44 88 LEU A O 1
ATOM 701 N N . SER A 1 89 ? -15.937 5.275 -0.887 1.00 91.88 89 SER A N 1
ATOM 702 C CA . SER A 1 89 ? -16.687 6.436 -1.394 1.00 91.88 89 SER A CA 1
ATOM 703 C C . SER A 1 89 ? -15.933 7.284 -2.426 1.00 91.88 89 SER A C 1
ATOM 705 O O . SER A 1 89 ? -16.557 8.044 -3.161 1.00 91.88 89 SER A O 1
ATOM 707 N N . LYS A 1 90 ? -14.601 7.170 -2.470 1.00 90.62 90 LYS A N 1
ATOM 708 C CA . LYS A 1 90 ? -13.716 7.938 -3.360 1.00 90.62 90 LYS A CA 1
ATOM 709 C C . LYS A 1 90 ? -13.126 7.096 -4.491 1.00 90.62 90 LYS A C 1
ATOM 711 O O . LYS A 1 90 ? -12.395 7.629 -5.319 1.00 90.62 90 LYS A O 1
ATOM 716 N N . THR A 1 91 ? -13.384 5.788 -4.493 1.00 86.56 91 THR A N 1
ATOM 717 C CA . THR A 1 91 ? -12.759 4.844 -5.423 1.00 86.56 91 THR A CA 1
ATOM 718 C C . THR A 1 91 ? -13.790 4.331 -6.417 1.00 86.56 91 THR A C 1
ATOM 720 O O . THR A 1 91 ? -14.627 3.499 -6.076 1.00 86.56 91 THR A O 1
ATOM 723 N N . ASP A 1 92 ? -13.684 4.769 -7.670 1.00 76.88 92 ASP A N 1
ATOM 724 C CA . ASP A 1 92 ? -14.644 4.400 -8.721 1.00 76.88 92 ASP A CA 1
ATOM 725 C C . ASP A 1 92 ? -14.486 2.949 -9.209 1.00 76.88 92 ASP A C 1
ATOM 727 O O . ASP A 1 92 ? -15.425 2.344 -9.726 1.00 76.88 92 ASP A O 1
ATOM 731 N N . SER A 1 93 ? -13.295 2.363 -9.052 1.00 77.25 93 SER A N 1
ATOM 732 C CA . SER A 1 93 ? -12.967 1.034 -9.575 1.00 77.25 93 SER A CA 1
ATOM 733 C C . SER A 1 93 ? -12.684 0.029 -8.458 1.00 77.25 93 SER A C 1
ATOM 735 O O . SER A 1 93 ? -11.533 -0.196 -8.079 1.00 77.25 93 SER A O 1
ATOM 737 N N . ILE A 1 94 ? -13.734 -0.623 -7.960 1.00 78.25 94 ILE A N 1
ATOM 738 C CA . ILE A 1 94 ? -13.623 -1.745 -7.020 1.00 78.25 94 ILE A CA 1
ATOM 739 C C . ILE A 1 94 ? -13.987 -3.036 -7.747 1.00 78.25 94 ILE A C 1
ATOM 741 O O . ILE A 1 94 ? -15.083 -3.173 -8.286 1.00 78.25 94 ILE A O 1
ATOM 745 N N . HIS A 1 95 ? -13.073 -4.008 -7.759 1.00 76.88 95 HIS A N 1
ATOM 746 C CA . HIS A 1 95 ? -13.314 -5.270 -8.461 1.00 76.88 95 HIS A CA 1
ATOM 747 C C . HIS A 1 95 ? -14.346 -6.149 -7.743 1.00 76.88 95 HIS A C 1
ATOM 749 O O . HIS A 1 95 ? -15.141 -6.832 -8.388 1.00 76.88 95 HIS A O 1
ATOM 755 N N . ARG A 1 96 ? -14.331 -6.157 -6.405 1.00 88.31 96 ARG A N 1
ATOM 756 C CA . ARG A 1 96 ? -15.267 -6.934 -5.595 1.00 88.31 96 ARG A CA 1
ATOM 757 C C . ARG A 1 96 ? -15.397 -6.338 -4.203 1.00 88.31 96 ARG A C 1
ATOM 759 O O . ARG A 1 96 ? -14.392 -6.087 -3.562 1.00 88.31 96 ARG A O 1
ATOM 766 N N . LEU A 1 97 ? -16.628 -6.179 -3.731 1.00 91.06 97 LEU A N 1
ATOM 767 C CA . LEU A 1 97 ? -16.925 -5.727 -2.375 1.00 91.06 97 LEU A CA 1
ATOM 768 C C . LEU A 1 97 ? -17.421 -6.904 -1.529 1.00 91.06 97 LEU A C 1
ATOM 770 O O . LEU A 1 97 ? -18.234 -7.714 -1.979 1.00 91.06 97 LEU A O 1
ATOM 774 N N . TYR A 1 98 ? -16.949 -6.983 -0.292 1.00 91.44 98 TYR A N 1
ATOM 775 C CA . TYR A 1 98 ? -17.354 -7.956 0.714 1.00 91.44 98 TYR A CA 1
ATOM 776 C C . TYR A 1 98 ? -17.921 -7.213 1.921 1.00 91.44 98 TYR A C 1
ATOM 778 O O . TYR A 1 98 ? -17.360 -6.209 2.354 1.00 91.44 98 TYR A O 1
ATOM 786 N N . LYS A 1 99 ? -19.013 -7.727 2.490 1.00 92.25 99 LYS A N 1
ATOM 787 C CA . LYS A 1 99 ? -19.619 -7.209 3.719 1.00 92.25 99 LYS A CA 1
ATOM 788 C C . LYS A 1 99 ? -19.651 -8.318 4.764 1.00 92.25 99 LYS A C 1
ATOM 790 O O . LYS A 1 99 ? -20.223 -9.377 4.515 1.00 92.25 99 LYS A O 1
ATOM 795 N N . GLY A 1 100 ? -19.025 -8.077 5.910 1.00 90.69 100 GLY A N 1
ATOM 796 C CA . GLY A 1 100 ? -19.038 -8.971 7.066 1.00 90.69 100 GLY A CA 1
ATOM 797 C C . GLY A 1 100 ? -19.646 -8.298 8.294 1.00 90.69 100 GLY A C 1
ATOM 798 O O . GLY A 1 100 ? -20.115 -7.165 8.234 1.00 90.69 100 GLY A O 1
ATOM 799 N N . GLN A 1 101 ? -19.599 -8.989 9.434 1.00 90.75 101 GLN A N 1
ATOM 800 C CA . GLN A 1 101 ? -20.075 -8.443 10.713 1.00 90.75 101 GLN A CA 1
ATOM 801 C C . GLN A 1 101 ? -19.263 -7.221 11.181 1.00 90.75 101 GLN A C 1
ATOM 803 O O . GLN A 1 101 ? -19.803 -6.358 1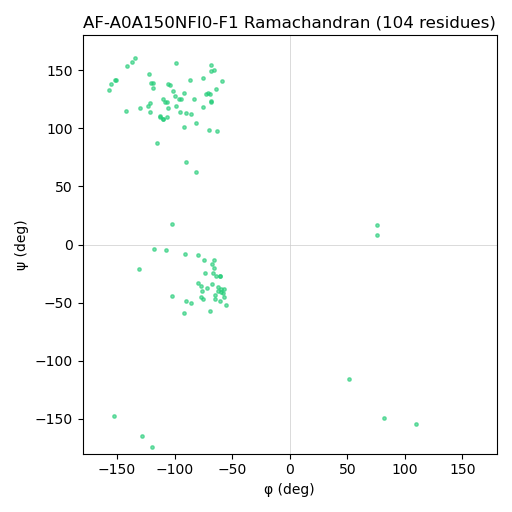1.860 1.00 90.75 101 GLN A O 1
ATOM 808 N N . ASN A 1 102 ? -17.992 -7.126 10.771 1.00 87.50 102 ASN A N 1
ATOM 809 C CA . ASN A 1 102 ? -17.050 -6.084 11.198 1.00 87.50 102 ASN A CA 1
ATOM 810 C C . ASN A 1 102 ? -16.841 -4.973 10.148 1.00 87.50 102 ASN A C 1
ATOM 812 O O . ASN A 1 102 ? -15.840 -4.263 10.208 1.00 87.50 102 ASN A O 1
ATOM 816 N N . GLY A 1 103 ? -17.741 -4.848 9.167 1.00 90.81 103 GLY A N 1
ATOM 817 C CA . GLY A 1 103 ? -17.663 -3.836 8.109 1.00 90.81 103 GLY A CA 1
ATOM 818 C C . GLY A 1 103 ? -17.341 -4.408 6.728 1.00 90.81 103 GLY A C 1
ATOM 819 O O . GLY A 1 103 ? -17.657 -5.566 6.425 1.00 90.81 103 GLY A O 1
ATOM 820 N N . TYR A 1 104 ? -16.752 -3.572 5.874 1.00 92.12 104 TYR A N 1
ATOM 821 C CA . TYR A 1 104 ? -16.464 -3.895 4.477 1.00 92.12 104 TYR A CA 1
ATOM 822 C C . TYR A 1 104 ? -15.013 -4.339 4.255 1.00 92.12 104 TYR A C 1
ATOM 824 O O . TYR A 1 104 ? -14.110 -3.997 5.013 1.00 92.12 104 TYR A O 1
ATOM 832 N N . ALA A 1 105 ? -14.792 -5.092 3.181 1.00 89.94 105 ALA A N 1
ATOM 833 C CA . ALA A 1 105 ? -13.479 -5.369 2.603 1.00 89.94 105 ALA A CA 1
ATOM 834 C C . ALA A 1 105 ? -13.607 -5.368 1.075 1.00 89.94 105 ALA A C 1
ATOM 836 O O . ALA A 1 105 ? -14.690 -5.649 0.560 1.00 89.94 105 ALA A O 1
ATOM 837 N N . PHE A 1 106 ? -12.531 -5.075 0.349 1.00 88.69 106 PHE A N 1
ATOM 838 C CA . PHE A 1 106 ? -12.531 -5.037 -1.113 1.00 88.69 106 PHE A CA 1
ATOM 839 C C . PHE A 1 106 ? -11.196 -5.496 -1.711 1.00 88.69 106 PHE A C 1
ATOM 841 O O . PHE A 1 106 ? -10.206 -5.562 -0.944 1.00 88.69 106 PHE A O 1
#

InterPro domains:
  IPR029068 Glyoxalase/Bleomycin resistance protein/Dihydroxybiphenyl dioxygenase [G3DSA:3.10.180.10] (1-105)
  IPR032702 CppA, N-terminal [PF14506] (10-106)

Radius of gyration: 15.97 Å; Cα contacts (8 Å, |Δi|>4): 118; chains: 1; bounding box: 37×26×48 Å

Sequence (106 aa):
MNVNQIVRIIPTLKVNNRKLNETFYIETLGMKALLEESAFLSLGDQTGLEKLVLEEAPSMRTRKVEGRKKLARLIVKVENPLEIEGILSKTDSIHRLYKGQNGYAF

pLDDT: mean 91.33, std 11.7, range [37.28, 98.62]

Foldseek 3Di:
DDPPPPPQDEDEAEDADPVVVCCVVCVQVPWDFLDDDDQWTFTHHPVSDGRYIYGHDHPVGDDDDDPADPDNDDDDDDPDQVVVVVSVVVDPDDPDWDQDPRHIDD

Nearest PDB structures (foldseek):
  3e0r-assembly4_D  TM=9.578E-01  e=3.855E-14  Streptococcus pneumoniae
  3e0r-assembly2_B  TM=9.555E-01  e=2.510E-13  Streptococcus pneumoniae
  3e0r-assembly3_C  TM=9.758E-01  e=1.430E-12  Streptococcus pneumoniae
  3ey8-assembly1_A  TM=4.520E-01  e=1.243E-02  Vibrio cholerae
  3zw5-assembly1_B  TM=5.220E-01  e=2.774E-02  Homo sapiens

Secondary structure (DSSP, 8-state):
-----------EEEES-HHHHHIIIIIIT-PEEEEEETTEEEEE-TT--EEEEEEE--TTT--PPPSS-S--------SSHHHHHHHHHH-S--S--EEETTEEE-

Mean predicted aligned error: 5.16 Å